Protein 3HZ7 (pdb70)

Nearest PDB structures (foldseek):
  3hz7-assembly1_A  TM=1.015E+00  e=2.691E-14  Desulfitobacterium hafniense
  4fva-assembly1_A  TM=5.414E-01  e=1.093E+00  Caenorhabditis elegans
  4gew-assembly1_A-2  TM=5.583E-01  e=2.228E+00  Caenorhabditis elegans
  4f1i-assembly1_A-2  TM=5.585E-01  e=2.963E+00  Caenorhabditis elegans

Sequence (70 aa):
ITIDALGQVPIPVIRAKKALAELGEAGGVVTVLVDNDISRQNLQKAEGGYQSEYLEKDNGVIEVTIVAGE

B-factor: mean 32.51, std 12.63, range [11.59, 81.72]

Foldseek 3Di:
DEAECEPPDCVQQVVQVVVQVVCPPQKDKYKYKYQDVVNLVVNVVLVVPWDKDWDQDPPRIIIIMTTPHD

CATH classification: 3.30.110.40

Organism: Desulfitobacterium hafniense (strain Y51) (NCBI:txid138119)

Solvent-accessible surface area: 4385 Å² total

Secondary structure (DSSP, 8-state):
-EEE-TT---HHHHHHHHHHHTTGGG--EEEEEESSHHHHHHHH------EEEEEE-GGG-EEEEEES--

Structure (mmCIF, N/CA/C/O backbone):
data_3HZ7
#
_entry.id   3HZ7
#
_cell.length_a   46.046
_cell.length_b   46.046
_cell.length_c   82.811
_cell.angle_alpha   90.000
_cell.angle_beta   90.000
_cell.angle_gamma   90.000
#
_symmetry.space_group_name_H-M   'P 43 21 2'
#
loop_
_entity.id
_entity.type
_entity.pdbx_description
1 polymer 'UPF0033 domain-containing protein'
2 water water
#
loop_
_atom_site.group_PDB
_atom_site.id
_atom_site.type_symbol
_atom_site.label_atom_id
_atom_site.label_alt_id
_atom_site.label_comp_id
_atom_site.label_asym_id
_atom_site.label_entity_id
_atom_site.label_seq_id
_atom_site.pdbx_PDB_ins_code
_atom_site.Cartn_x
_atom_site.Cartn_y
_atom_site.Cartn_z
_atom_site.occupancy
_atom_site.B_iso_or_equiv
_atom_site.auth_seq_id
_atom_site.auth_comp_id
_atom_site.auth_asym_id
_atom_site.auth_atom_id
_atom_site.pdbx_PDB_model_num
ATOM 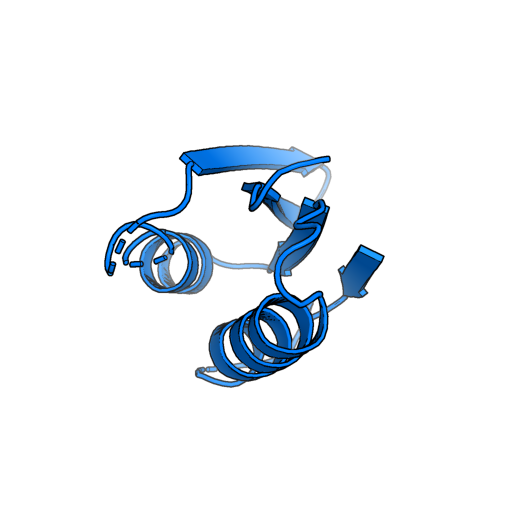9 N N . ILE A 1 2 ? 35.787 17.151 21.165 1.00 21.39 2 ILE A N 1
ATOM 10 C CA . ILE A 1 2 ? 34.976 15.942 21.184 1.00 19.36 2 ILE A CA 1
ATOM 11 C C . ILE A 1 2 ? 33.988 15.960 22.370 1.00 20.30 2 ILE A C 1
ATOM 12 O O . ILE A 1 2 ? 34.359 16.290 23.492 1.00 20.01 2 ILE A O 1
ATOM 17 N N . THR A 1 3 ? 32.728 15.659 22.080 1.00 16.90 3 THR A N 1
ATOM 18 C CA . THR A 1 3 ? 31.654 15.620 23.072 1.00 15.69 3 THR A CA 1
ATOM 19 C C . THR A 1 3 ? 31.111 14.223 23.182 1.00 18.78 3 THR A C 1
ATOM 20 O O . THR A 1 3 ? 30.745 13.601 22.179 1.00 18.52 3 THR A O 1
ATOM 24 N N . ILE A 1 4 ? 31.182 13.701 24.398 1.00 14.05 4 ILE A N 1
ATOM 25 C CA . ILE A 1 4 ? 30.715 12.377 24.684 1.00 15.34 4 ILE A CA 1
ATOM 26 C C . ILE A 1 4 ? 29.369 12.465 25.416 1.00 19.58 4 ILE A C 1
ATOM 27 O O . ILE A 1 4 ? 29.318 13.026 26.492 1.00 22.40 4 ILE A O 1
ATOM 32 N N . ASP A 1 5 ? 28.298 11.935 24.836 1.00 15.41 5 ASP A N 1
ATOM 33 C CA . ASP A 1 5 ? 27.011 11.951 25.568 1.00 21.05 5 ASP A CA 1
ATOM 34 C C . ASP A 1 5 ? 26.978 10.625 26.319 1.00 22.64 5 ASP A C 1
ATOM 35 O O . ASP A 1 5 ? 26.904 9.553 25.716 1.00 21.20 5 ASP A O 1
ATOM 40 N N . ALA A 1 6 ? 27.098 10.707 27.633 1.00 21.44 6 ALA A N 1
ATOM 41 C CA . ALA A 1 6 ? 27.089 9.541 28.491 1.00 20.45 6 ALA A CA 1
ATOM 42 C C . ALA A 1 6 ? 25.883 9.619 29.437 1.00 19.38 6 ALA A C 1
ATOM 43 O O . ALA A 1 6 ? 25.919 9.053 30.547 1.00 26.10 6 ALA A O 1
ATOM 45 N N . LEU A 1 7 ? 24.830 10.305 29.022 1.00 23.70 7 LEU A N 1
ATOM 46 C CA . LEU A 1 7 ? 23.651 10.433 29.888 1.00 25.07 7 LEU A CA 1
ATOM 47 C C . LEU A 1 7 ? 22.994 9.069 29.989 1.00 27.90 7 LEU A C 1
ATOM 48 O O . LEU A 1 7 ? 22.911 8.339 29.002 1.00 30.19 7 LEU A O 1
ATOM 53 N N . GLY A 1 8 ? 22.567 8.694 31.187 1.00 29.71 8 GLY A N 1
ATOM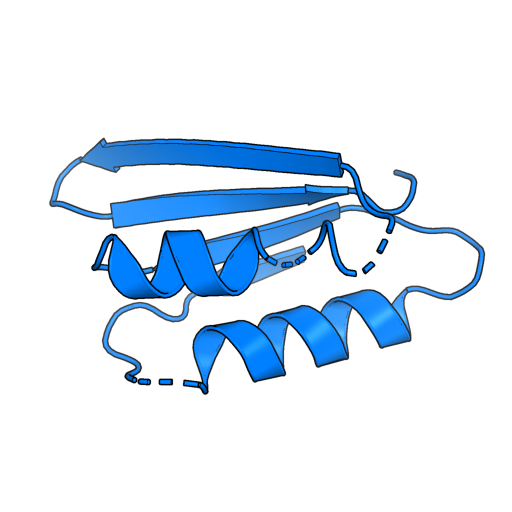 54 C CA . GLY A 1 8 ? 21.939 7.395 31.339 1.00 36.65 8 GLY A CA 1
ATOM 55 C C . GLY A 1 8 ? 22.935 6.278 31.603 1.00 40.09 8 GLY A C 1
ATOM 56 O O . GLY A 1 8 ? 22.521 5.187 31.978 1.00 34.13 8 GLY A O 1
ATOM 57 N N . GLN A 1 9 ? 24.236 6.538 31.416 1.00 34.07 9 GLN A N 1
ATOM 58 C CA . GLN A 1 9 ? 25.251 5.512 31.637 1.00 30.64 9 GLN A CA 1
ATOM 59 C C . GLN A 1 9 ? 25.743 5.535 33.067 1.00 27.39 9 GLN A C 1
ATOM 60 O O . GLN A 1 9 ? 25.923 6.605 33.657 1.00 31.10 9 GLN A O 1
ATOM 66 N N . VAL A 1 10 ? 25.945 4.358 33.648 1.00 22.51 10 VAL A N 1
ATOM 67 C CA . VAL A 1 10 ? 26.375 4.305 35.016 1.00 24.82 10 VAL A CA 1
ATOM 68 C C . VAL A 1 10 ? 27.860 4.146 35.064 1.00 17.93 10 VAL A C 1
ATOM 69 O O . VAL A 1 10 ? 28.451 3.503 34.206 1.00 27.99 10 VAL A O 1
ATOM 80 N N . PRO A 1 12 ? 31.648 2.984 36.032 1.00 26.44 12 PRO A N 1
ATOM 81 C CA . PRO A 1 12 ? 32.620 3.971 35.539 1.00 23.85 12 PRO A CA 1
ATOM 82 C C . PRO A 1 12 ? 32.645 4.192 33.997 1.00 17.95 12 PRO A C 1
ATOM 83 O O . PRO A 1 12 ? 33.628 4.617 33.461 1.00 23.55 12 PRO A O 1
ATOM 87 N N . ILE A 1 13 ? 31.546 3.922 33.319 1.00 21.35 13 ILE A N 1
ATOM 88 C CA . ILE A 1 13 ? 31.460 4.104 31.875 1.00 27.78 13 ILE A CA 1
ATOM 89 C C . ILE A 1 13 ? 31.814 5.511 31.389 1.00 25.03 13 ILE A C 1
ATOM 90 O O . ILE A 1 13 ? 32.695 5.647 30.510 1.00 19.76 13 ILE A O 1
ATOM 95 N N . PRO A 1 14 ? 31.180 6.569 31.972 1.00 20.90 14 PRO A N 1
ATOM 96 C CA . PRO A 1 14 ? 31.527 7.919 31.485 1.00 20.86 14 PRO A CA 1
ATOM 97 C C . PRO A 1 14 ? 32.997 8.197 31.583 1.00 19.34 14 PRO A C 1
ATOM 98 O O . PRO A 1 14 ? 33.569 8.709 30.615 1.00 20.38 14 PRO A O 1
ATOM 102 N N . VAL A 1 15 ? 33.609 7.827 32.714 1.00 12.14 15 VAL A N 1
ATOM 103 C CA . VAL A 1 15 ? 35.015 8.069 32.941 1.00 17.60 15 VAL A CA 1
ATOM 104 C C . VAL A 1 15 ? 35.914 7.299 31.980 1.00 18.28 15 VAL A C 1
ATOM 105 O O . VAL A 1 15 ? 36.947 7.800 31.575 1.00 18.64 15 VAL A O 1
ATOM 109 N N . ILE A 1 16 ? 35.534 6.059 31.672 1.00 18.26 16 ILE A N 1
ATOM 110 C CA . ILE A 1 16 ? 36.298 5.230 30.757 1.00 16.33 16 ILE A CA 1
ATOM 111 C C . ILE A 1 16 ? 36.220 5.823 29.319 1.00 12.46 16 ILE A C 1
ATOM 112 O O . ILE A 1 16 ? 37.239 5.966 28.619 1.00 16.06 16 ILE A O 1
ATOM 117 N N . ARG A 1 17 ? 35.020 6.210 28.901 1.00 16.02 17 ARG A N 1
ATOM 118 C CA . ARG A 1 17 ? 34.864 6.783 27.585 1.00 16.30 17 ARG A CA 1
ATOM 119 C C . ARG A 1 17 ? 35.697 8.074 27.501 1.00 20.98 17 ARG A C 1
ATOM 120 O O . ARG A 1 17 ? 36.391 8.336 26.519 1.00 16.67 17 ARG A O 1
ATOM 128 N N . ALA A 1 18 ? 35.674 8.873 28.566 1.00 20.26 18 ALA A N 1
ATOM 129 C CA . ALA A 1 18 ? 36.438 10.104 28.588 1.00 22.55 18 ALA A CA 1
ATOM 130 C C . ALA A 1 18 ? 37.909 9.839 28.558 1.00 19.74 18 ALA A C 1
ATOM 131 O O . ALA A 1 18 ? 38.639 10.513 27.829 1.00 21.65 18 ALA A O 1
ATOM 133 N N . LYS A 1 19 ? 38.372 8.868 29.338 1.00 17.43 19 LYS A N 1
ATOM 134 C CA . LYS A 1 19 ? 39.796 8.616 29.364 1.00 24.27 19 LYS A CA 1
ATOM 135 C C . LYS A 1 19 ? 40.305 8.094 27.999 1.00 22.45 19 LYS A C 1
ATOM 136 O O . LYS A 1 19 ? 41.391 8.472 27.536 1.00 28.04 19 LYS A O 1
ATOM 142 N N . LYS A 1 20 ? 39.524 7.239 27.366 1.00 25.52 20 LYS A N 1
ATOM 143 C CA . LYS A 1 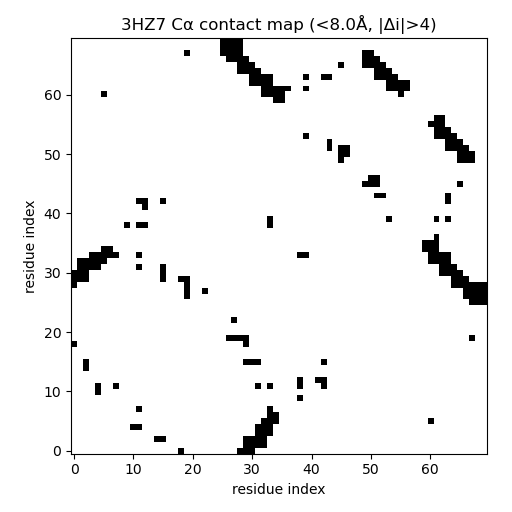20 ? 39.871 6.691 26.047 1.00 27.77 20 LYS A CA 1
ATOM 144 C C . LYS A 1 20 ? 39.958 7.861 25.065 1.00 23.75 20 LYS A C 1
ATOM 145 O O . LYS A 1 20 ? 40.868 7.947 24.249 1.00 22.78 20 LYS A O 1
ATOM 151 N N . ALA A 1 21 ? 38.995 8.759 25.121 1.00 21.59 21 ALA A N 1
ATOM 152 C CA . ALA A 1 21 ? 39.060 9.895 24.195 1.00 21.94 21 ALA A CA 1
ATOM 153 C C . ALA A 1 21 ? 40.278 10.782 24.438 1.00 24.40 21 ALA A C 1
ATOM 154 O O . ALA A 1 21 ? 40.885 11.315 23.449 1.00 23.93 21 ALA A O 1
ATOM 156 N N . LEU A 1 22 ? 40.647 10.981 25.715 1.00 26.75 22 LEU A N 1
ATOM 157 C CA . LEU A 1 22 ? 41.811 11.824 26.021 1.00 26.84 22 LEU A CA 1
ATOM 158 C C . LEU A 1 22 ? 43.133 11.160 25.619 1.00 28.18 22 LEU A C 1
ATOM 159 O O . LEU A 1 22 ? 44.003 11.795 25.055 1.00 22.83 22 LEU A O 1
ATOM 164 N N . ALA A 1 23 ? 43.270 9.880 25.908 1.00 28.28 23 ALA A N 1
ATOM 165 C CA . ALA A 1 23 ? 44.481 9.143 25.574 1.00 36.12 23 ALA A CA 1
ATOM 166 C C . ALA A 1 23 ? 44.673 9.059 24.051 1.00 41.51 23 ALA A C 1
ATOM 167 O O . ALA A 1 23 ? 45.789 8.795 23.557 1.00 36.06 23 ALA A O 1
ATOM 169 N N . GLU A 1 24 ? 43.586 9.276 23.305 1.00 41.61 24 GLU A N 1
ATOM 170 C CA . GLU A 1 24 ? 43.655 9.197 21.854 1.00 35.84 24 GLU A CA 1
ATOM 171 C C . GLU A 1 24 ? 44.056 10.465 21.130 1.00 31.14 24 GLU A C 1
ATOM 172 O O . GLU A 1 24 ? 44.388 10.411 19.950 1.00 29.64 24 GLU A O 1
ATOM 178 N N . LEU A 1 25 ? 44.039 11.580 21.868 1.00 25.28 25 LEU A N 1
ATOM 179 C CA . LEU A 1 25 ? 44.393 12.923 21.410 1.00 33.79 25 LEU A CA 1
ATOM 180 C C . LEU A 1 25 ? 45.889 13.157 21.177 1.00 34.99 25 LEU A C 1
ATOM 181 O O . LEU A 1 25 ? 46.296 14.240 20.721 1.00 39.43 25 LEU A O 1
ATOM 186 N N . GLY A 1 26 ? 46.708 12.196 21.538 1.00 28.73 26 GLY A N 1
ATOM 187 C CA . GLY A 1 26 ? 48.119 12.396 21.344 1.00 39.98 26 GLY A CA 1
ATOM 188 C C . GLY A 1 26 ? 48.702 13.614 22.060 1.00 50.87 26 GLY A C 1
ATOM 189 O O . GLY A 1 26 ? 48.057 14.270 22.921 1.00 52.20 26 GLY A O 1
ATOM 190 N N . GLU A 1 27 ? 49.948 13.900 21.694 1.00 40.80 27 GLU A N 1
ATOM 191 C CA . GLU A 1 27 ? 50.726 14.987 22.246 1.00 41.05 27 GLU A CA 1
ATOM 192 C C . GLU A 1 27 ? 50.089 16.323 21.927 1.00 40.57 27 GLU A C 1
ATOM 193 O O . GLU A 1 27 ? 50.339 17.314 22.597 1.00 41.38 27 GLU A O 1
ATOM 199 N N . ALA A 1 28 ? 49.259 16.363 20.900 1.00 45.78 28 ALA A N 1
ATOM 200 C CA . ALA A 1 28 ? 48.623 17.627 20.506 1.00 45.55 28 ALA A CA 1
ATOM 201 C C . ALA A 1 28 ? 47.518 18.081 21.497 1.00 42.81 28 ALA A C 1
ATOM 202 O O . ALA A 1 28 ? 47.120 19.243 21.550 1.00 40.95 28 ALA A O 1
ATOM 204 N N . GLY A 1 29 ? 47.029 17.186 22.323 1.00 34.95 29 GLY A N 1
ATOM 205 C CA . GLY A 1 29 ? 45.996 17.671 23.218 1.00 34.94 29 GLY A CA 1
ATOM 206 C C . GLY A 1 29 ? 44.727 18.078 22.492 1.00 26.85 29 GLY A C 1
ATOM 207 O O . GLY A 1 29 ? 44.584 17.952 21.269 1.00 26.86 29 GLY A O 1
ATOM 208 N N . GLY A 1 30 ? 43.810 18.617 23.257 1.00 24.25 30 GLY A N 1
ATOM 209 C CA . GLY A 1 30 ? 42.523 18.979 22.724 1.00 21.85 30 GLY A CA 1
ATOM 210 C C . GLY A 1 30 ? 41.539 19.068 23.870 1.00 20.53 30 GLY A C 1
ATOM 211 O O . GLY A 1 30 ? 41.945 19.177 25.056 1.00 24.71 30 GLY A O 1
ATOM 212 N N . VAL A 1 31 ? 40.260 18.964 23.533 1.00 22.94 31 VAL A N 1
ATOM 213 C CA . VAL A 1 31 ? 39.209 19.129 24.530 1.00 22.89 31 VAL A CA 1
ATOM 214 C C . VAL A 1 31 ? 38.214 18.003 24.494 1.00 21.19 31 VAL A C 1
ATOM 215 O O . VAL A 1 31 ? 37.755 17.656 23.410 1.00 17.92 31 VAL A O 1
ATOM 219 N N . VAL A 1 32 ? 37.876 17.426 25.667 1.00 19.66 32 VAL A N 1
ATOM 220 C CA . VAL A 1 32 ? 36.874 16.369 25.681 1.00 17.97 32 VAL A CA 1
ATOM 221 C C . VAL A 1 32 ? 35.795 16.825 26.638 1.00 14.52 32 VAL A C 1
ATOM 222 O O . VAL A 1 32 ? 36.054 17.066 27.836 1.00 21.73 32 VAL A O 1
ATOM 226 N N . THR A 1 33 ? 34.586 16.990 26.148 1.00 18.25 33 THR A N 1
ATOM 227 C CA . THR A 1 33 ? 33.487 17.369 27.059 1.00 19.15 33 THR A CA 1
ATOM 228 C C . THR A 1 33 ? 32.645 16.110 27.199 1.00 22.16 33 THR A C 1
ATOM 229 O O . THR A 1 33 ? 32.504 15.335 26.222 1.00 20.26 33 THR A O 1
ATOM 233 N N . VAL A 1 34 ? 32.103 15.916 28.403 1.00 19.62 34 VAL A N 1
ATOM 234 C CA . VAL A 1 34 ? 31.288 14.744 28.690 1.00 16.91 34 VAL A CA 1
ATOM 235 C C . VAL A 1 34 ? 29.972 15.143 29.331 1.00 17.14 34 VAL A C 1
ATOM 236 O O . VAL A 1 34 ? 29.966 15.899 30.306 1.00 19.41 34 VAL A O 1
ATOM 240 N N . LEU A 1 35 ? 28.874 14.646 28.803 1.00 15.21 35 LEU A N 1
ATOM 241 C CA . LEU A 1 35 ? 27.574 14.907 29.422 1.00 18.87 35 LEU A CA 1
ATOM 242 C C . LEU A 1 35 ? 27.205 13.758 30.415 1.00 21.35 35 LEU A C 1
ATOM 243 O O . LEU A 1 35 ? 27.145 12.548 30.016 1.00 16.73 35 LEU A O 1
ATOM 248 N N . VAL A 1 36 ? 27.036 14.103 31.694 1.00 16.99 36 VAL A N 1
ATOM 249 C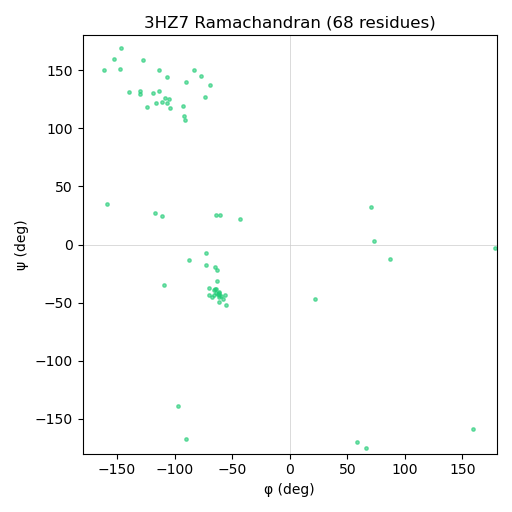 CA . VAL A 1 36 ? 26.612 13.111 32.719 1.00 19.58 36 VAL A CA 1
ATOM 250 C C . VAL A 1 36 ? 25.382 13.601 33.500 1.00 27.62 36 VAL A C 1
ATOM 251 O O . VA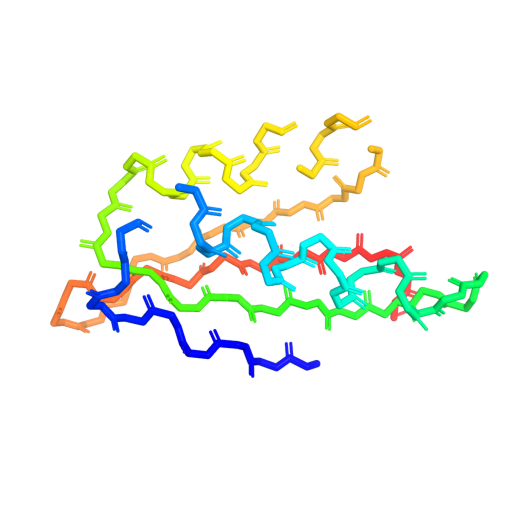L A 1 36 ? 25.017 14.785 33.475 1.00 20.36 36 VAL A O 1
ATOM 255 N N . ASP A 1 37 ? 24.667 12.654 34.108 1.00 36.45 37 ASP A N 1
ATOM 256 C CA . ASP A 1 37 ? 23.454 13.004 34.829 1.00 31.92 37 ASP A CA 1
ATOM 257 C C . ASP A 1 37 ? 23.540 12.853 36.344 1.00 33.15 37 ASP A C 1
ATOM 258 O O . ASP A 1 37 ? 22.515 12.665 36.982 1.00 38.50 37 ASP A O 1
ATOM 263 N N . ASN A 1 38 ? 24.729 12.910 36.932 1.00 26.36 38 ASN A N 1
ATOM 264 C CA . ASN A 1 38 ? 24.789 12.811 38.394 1.00 34.25 38 ASN A CA 1
ATOM 265 C C . ASN A 1 38 ? 26.133 13.361 38.817 1.00 33.30 38 ASN A C 1
ATOM 266 O O . ASN A 1 38 ? 27.104 13.268 38.069 1.00 31.09 38 ASN A O 1
ATOM 271 N N . ASP A 1 39 ? 26.176 13.933 40.020 1.00 36.54 39 ASP A N 1
ATOM 272 C CA . ASP A 1 39 ? 27.367 14.567 40.585 1.00 33.90 39 ASP A CA 1
ATOM 273 C C . ASP A 1 39 ? 28.523 13.656 40.824 1.00 32.67 39 ASP A C 1
ATOM 274 O O . ASP A 1 39 ? 29.687 14.067 40.808 1.00 29.31 39 ASP A O 1
ATOM 279 N N . ILE A 1 40 ? 28.182 12.411 41.125 1.00 34.56 40 ILE A N 1
ATOM 280 C CA . ILE A 1 40 ? 29.170 11.401 41.387 1.00 32.62 40 ILE A CA 1
ATOM 281 C C . ILE A 1 40 ? 30.032 11.194 40.142 1.00 24.82 40 ILE A C 1
ATOM 282 O O . ILE A 1 40 ? 31.249 11.094 40.223 1.00 23.95 40 ILE A O 1
ATOM 287 N N . SER A 1 41 ? 29.396 11.140 38.991 1.00 29.85 41 SER A N 1
ATOM 288 C CA . SER A 1 41 ? 30.148 10.948 37.749 1.00 30.75 41 SER A CA 1
ATOM 289 C C . SER A 1 41 ? 31.069 12.137 37.505 1.00 25.09 41 SER A C 1
ATOM 290 O O . SER A 1 41 ? 32.255 11.966 37.121 1.00 25.00 41 SER A O 1
ATOM 293 N N . ARG A 1 42 ? 30.534 13.341 37.763 1.00 27.60 42 ARG A N 1
ATOM 294 C CA . ARG A 1 42 ? 31.298 14.575 37.563 1.00 22.37 42 ARG A CA 1
ATOM 295 C C . ARG A 1 42 ? 32.558 14.504 38.423 1.00 26.12 42 ARG A C 1
ATOM 296 O O . ARG A 1 42 ? 33.700 14.752 37.961 1.00 20.22 42 ARG A O 1
ATOM 304 N N . GLN A 1 43 ? 32.371 14.112 39.684 1.00 27.33 43 GLN A N 1
ATOM 305 C CA . GLN A 1 43 ? 33.507 13.980 40.584 1.00 30.44 43 GLN A CA 1
ATOM 306 C C . GLN A 1 43 ? 34.517 12.983 40.069 1.00 23.97 43 GLN A C 1
ATOM 307 O O . GLN A 1 43 ? 35.739 13.199 40.126 1.00 29.36 43 GLN A O 1
ATOM 313 N N . ASN A 1 44 ? 34.017 11.851 39.604 1.00 27.33 44 ASN A N 1
ATOM 314 C CA . ASN A 1 44 ? 34.920 10.830 39.089 1.00 30.26 44 ASN A CA 1
ATOM 315 C C . ASN A 1 44 ? 35.688 11.359 37.875 1.00 19.52 44 ASN A C 1
ATOM 316 O O . ASN A 1 44 ? 36.896 11.155 37.749 1.00 22.12 44 ASN A O 1
ATOM 321 N N . LEU A 1 45 ? 34.972 12.056 37.006 1.00 21.94 45 LEU A N 1
ATOM 322 C CA . LEU A 1 45 ? 35.616 12.659 35.827 1.00 24.54 45 LEU A CA 1
ATOM 323 C C . LEU A 1 45 ? 36.687 13.670 36.230 1.00 24.87 45 LEU A C 1
ATOM 324 O O . LEU A 1 45 ? 37.755 13.674 35.618 1.0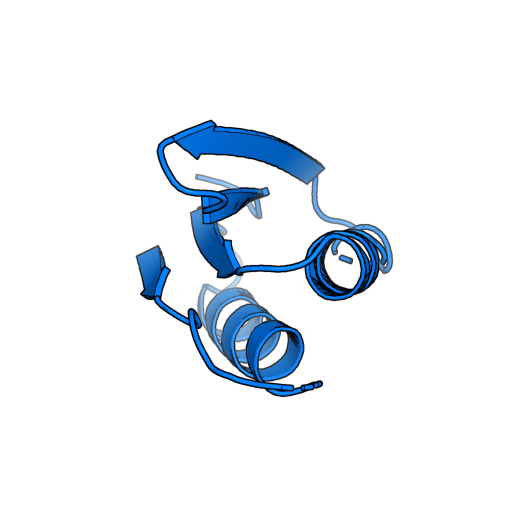0 21.69 45 LEU A O 1
ATOM 329 N N . GLN A 1 46 ? 36.437 14.517 37.254 1.00 29.41 46 GLN A N 1
ATOM 330 C CA . GLN A 1 46 ? 37.468 15.489 37.666 1.00 24.55 46 GLN A CA 1
ATOM 331 C C . GLN A 1 46 ? 38.682 14.853 38.345 1.00 21.50 46 GLN A C 1
ATOM 332 O O . GLN A 1 46 ? 39.839 15.266 38.135 1.00 24.58 46 GLN A O 1
ATOM 338 N N . LYS A 1 47 ? 38.439 13.828 39.143 1.00 28.12 47 LYS A N 1
ATOM 339 C CA . LYS A 1 47 ? 39.566 13.125 39.817 1.00 30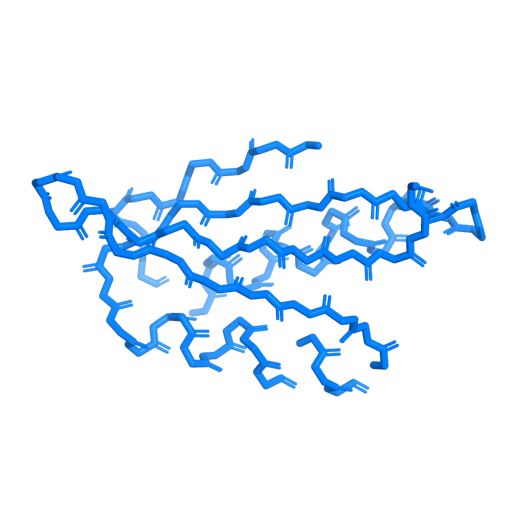.82 47 LYS A CA 1
ATOM 340 C C . LYS A 1 47 ? 40.463 12.468 38.758 1.00 28.94 47 LYS A C 1
ATOM 341 O O . LYS A 1 47 ? 41.708 12.474 38.867 1.00 26.65 47 LYS A O 1
ATOM 355 N N . ALA A 1 49 ? 40.713 13.523 35.677 1.00 27.95 49 ALA A N 1
ATOM 356 C CA . ALA A 1 49 ? 41.409 14.603 34.953 1.00 30.36 49 ALA A CA 1
ATOM 357 C C . ALA A 1 49 ? 42.625 15.103 35.781 1.00 30.79 49 ALA A C 1
ATOM 358 O O . ALA A 1 49 ? 43.728 15.299 35.248 1.00 27.82 49 ALA A O 1
ATOM 360 N N . GLU A 1 50 ? 42.413 15.346 37.075 1.00 34.13 50 GLU A N 1
ATOM 361 C CA . GLU A 1 50 ? 43.528 15.820 37.894 1.00 38.19 50 GLU A CA 1
ATOM 362 C C . GLU A 1 50 ? 44.572 14.717 37.858 1.00 38.64 50 GLU A C 1
ATOM 363 O O . GLU A 1 50 ? 45.745 14.987 37.587 1.00 42.30 50 GLU A O 1
ATOM 369 N N . GLY A 1 51 ? 44.145 13.474 38.115 1.00 41.84 51 GLY A N 1
ATOM 370 C CA . GLY A 1 51 ? 45.068 12.354 38.036 1.00 34.90 51 GLY A CA 1
ATOM 371 C C . GLY A 1 51 ? 45.954 12.458 36.798 1.00 34.75 51 GLY A C 1
ATOM 372 O O . GLY A 1 51 ? 47.179 12.373 36.913 1.00 42.90 51 GLY A O 1
ATOM 381 N N . GLY A 1 53 ? 46.642 15.113 35.105 1.00 39.42 53 GLY A N 1
ATOM 382 C CA . GLY A 1 53 ? 47.309 16.389 34.934 1.00 44.01 53 GLY A CA 1
ATOM 383 C C . GLY A 1 53 ? 46.632 17.272 33.886 1.00 43.55 53 GLY A C 1
ATOM 384 O O . GLY A 1 53 ? 47.286 18.038 33.175 1.00 34.24 53 GLY A O 1
ATOM 385 N N . TYR A 1 54 ? 45.309 17.176 33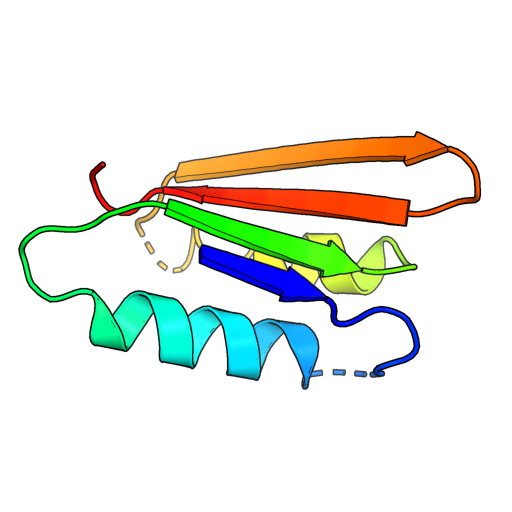.818 1.00 37.67 54 TYR A N 1
ATOM 386 C CA . TYR A 1 54 ? 44.568 17.957 32.861 1.00 41.61 54 TYR A CA 1
ATOM 387 C C . TYR A 1 54 ? 43.718 18.938 33.616 1.00 39.45 54 TYR A C 1
ATOM 388 O O . TYR A 1 54 ? 43.312 18.657 34.743 1.00 37.49 54 TYR A O 1
ATOM 397 N N . GLN A 1 55 ? 43.457 20.081 32.991 1.00 34.65 55 GLN A N 1
ATOM 398 C CA . GLN A 1 55 ? 42.569 21.073 33.572 1.00 36.98 55 GLN A CA 1
ATOM 399 C C . GLN A 1 55 ? 41.127 20.626 33.206 1.00 31.54 55 GLN A C 1
ATOM 400 O O . GLN A 1 55 ? 40.893 19.995 32.169 1.00 27.32 55 GLN A O 1
ATOM 406 N N . SER A 1 56 ? 40.167 20.960 34.062 1.00 29.33 56 SER A N 1
ATOM 407 C CA . SER A 1 56 ? 38.761 20.634 33.815 1.00 28.64 56 SER A CA 1
ATOM 408 C C . SER A 1 56 ? 37.811 21.616 34.506 1.00 26.00 56 SER A C 1
ATOM 409 O O . SER A 1 56 ? 38.190 22.307 35.439 1.00 23.14 56 SER A O 1
ATOM 412 N N . GLU A 1 57 ? 36.566 21.683 34.045 1.00 18.03 57 GLU A N 1
ATOM 413 C CA . GLU A 1 57 ? 35.575 22.524 34.673 1.00 21.08 57 GLU A CA 1
ATOM 414 C C . GLU A 1 57 ? 34.319 21.753 34.469 1.00 28.50 57 GLU A C 1
ATOM 415 O O . GLU A 1 57 ? 34.292 20.795 33.639 1.00 26.21 57 GLU A O 1
ATOM 421 N N . TYR A 1 58 ? 33.253 22.184 35.155 1.00 26.19 58 TYR A N 1
ATOM 422 C CA . TYR A 1 58 ? 31.939 21.549 34.949 1.00 26.82 58 TYR A CA 1
ATOM 423 C C . TYR A 1 58 ? 30.866 22.589 35.132 1.00 21.25 58 TYR A C 1
ATOM 424 O O . TYR A 1 58 ? 31.023 23.541 35.927 1.00 33.22 58 TYR A O 1
ATOM 433 N N . LEU A 1 59 ? 29.764 22.381 34.444 1.00 26.32 59 LEU A N 1
ATOM 434 C CA . LEU A 1 59 ? 28.644 23.288 34.483 1.00 35.78 59 LEU A CA 1
ATOM 435 C C . LEU A 1 59 ? 27.363 22.464 34.520 1.00 39.32 59 LEU A C 1
ATOM 436 O O . LEU A 1 59 ? 27.185 21.511 33.738 1.00 28.94 59 LEU A O 1
ATOM 441 N N . GLU A 1 60 ? 26.480 22.827 35.455 1.00 35.65 60 GLU A N 1
ATOM 442 C CA . GLU A 1 60 ? 25.201 22.139 35.643 1.00 41.93 60 GLU A CA 1
ATOM 443 C C . GLU A 1 60 ? 24.163 22.826 34.790 1.00 45.95 60 GLU A C 1
ATOM 444 O O . GLU A 1 60 ? 23.731 23.919 35.122 1.00 49.80 60 GLU A O 1
ATOM 450 N N . LYS A 1 61 ? 23.763 22.171 33.699 1.00 44.73 61 LYS A N 1
ATOM 451 C CA . LYS A 1 61 ? 22.807 22.725 32.752 1.00 50.70 61 LYS A CA 1
ATOM 452 C C . LYS A 1 61 ? 21.351 22.391 33.071 1.00 56.87 61 LYS A C 1
ATOM 453 O O . LYS A 1 61 ? 21.019 21.906 34.168 1.00 58.18 61 LYS A O 1
ATOM 459 N N . ASP A 1 62 ? 20.484 22.660 32.098 1.00 59.85 62 ASP A N 1
ATOM 460 C CA . ASP A 1 62 ? 19.062 22.399 32.259 1.00 61.98 62 ASP A CA 1
ATOM 461 C C . ASP A 1 62 ? 18.691 20.929 32.118 1.00 62.56 62 ASP A C 1
ATOM 462 O O . ASP A 1 62 ? 19.290 20.169 31.334 1.00 60.39 62 ASP A O 1
ATOM 467 N N . ASN A 1 63 ? 17.701 20.548 32.918 1.00 62.29 63 ASN A N 1
ATOM 468 C CA . ASN A 1 63 ? 17.163 19.196 32.955 1.00 57.49 63 ASN A CA 1
ATOM 469 C C . ASN A 1 63 ? 18.145 18.228 33.583 1.00 46.96 63 ASN A C 1
ATOM 470 O O . ASN A 1 63 ? 18.182 17.067 33.220 1.00 49.80 63 ASN A O 1
ATOM 475 N N . GLY A 1 64 ? 18.928 18.725 34.540 1.00 46.70 64 GLY A N 1
ATOM 476 C CA . GLY A 1 64 ? 19.908 17.899 35.232 1.00 40.94 64 GLY A CA 1
ATOM 477 C C . GLY A 1 64 ? 21.192 17.474 34.501 1.00 40.18 64 GLY A C 1
ATOM 478 O O . GLY A 1 64 ? 21.985 16.704 35.067 1.00 41.30 64 GLY A O 1
ATOM 479 N N . VAL A 1 65 ? 21.409 17.926 33.267 1.00 33.99 65 VAL A N 1
ATOM 480 C CA . VAL A 1 65 ? 22.627 17.541 32.555 1.00 29.09 65 VAL A CA 1
ATOM 481 C C . VAL A 1 65 ? 23.854 18.257 33.105 1.00 29.38 65 VAL A C 1
ATOM 482 O O . VAL A 1 65 ? 23.868 19.506 33.241 1.00 37.23 65 VAL A O 1
ATOM 486 N N . ILE A 1 66 ? 24.863 17.483 33.452 1.00 21.57 66 ILE A N 1
ATOM 487 C CA . ILE A 1 66 ? 26.107 18.063 33.882 1.00 20.20 66 ILE A CA 1
ATOM 488 C C . ILE A 1 66 ? 27.150 17.934 32.738 1.00 23.09 66 ILE A C 1
ATOM 489 O O . ILE A 1 66 ? 27.399 16.828 32.184 1.00 21.52 66 ILE A O 1
ATOM 494 N N . GLU A 1 67 ? 27.742 19.064 32.343 1.00 25.20 67 GLU A N 1
ATOM 495 C CA . GLU A 1 67 ? 28.760 18.998 31.310 1.00 19.06 67 GLU A CA 1
ATOM 496 C C . GLU A 1 67 ? 30.105 19.204 31.950 1.00 20.54 67 GLU A C 1
ATOM 497 O O . GLU A 1 67 ? 30.320 20.197 32.625 1.00 18.91 67 GLU A O 1
ATOM 503 N N . VAL A 1 68 ? 31.003 18.225 31.787 1.00 17.04 68 VAL A N 1
ATOM 504 C CA . VAL A 1 68 ? 32.347 18.304 32.343 1.00 17.70 68 VAL A CA 1
ATOM 505 C C . VAL A 1 68 ? 33.279 18.461 31.133 1.00 21.60 68 VAL A C 1
ATOM 506 O O . VAL A 1 68 ? 33.311 17.619 30.219 1.00 22.70 68 VAL A O 1
ATOM 510 N N . THR A 1 69 ? 34.052 19.521 31.132 1.00 18.71 69 THR A N 1
ATOM 511 C CA . THR A 1 69 ? 34.966 19.779 30.024 1.00 25.22 69 THR A CA 1
ATOM 512 C C . THR A 1 69 ? 36.409 19.537 30.461 1.00 30.74 69 THR A C 1
ATOM 513 O O . THR A 1 69 ? 36.865 20.083 31.492 1.00 27.05 69 THR A O 1
ATOM 517 N N . ILE A 1 70 ? 37.124 18.688 29.713 1.00 23.64 70 ILE A N 1
ATOM 518 C CA . ILE A 1 70 ? 38.493 18.379 30.075 1.00 21.85 70 ILE A CA 1
ATOM 519 C C . ILE A 1 70 ? 39.404 18.808 28.967 1.00 23.38 70 ILE A C 1
ATOM 520 O O . ILE A 1 70 ? 39.200 18.445 27.796 1.00 17.79 70 ILE A O 1
ATOM 525 N N . VAL A 1 71 ? 40.448 19.545 29.349 1.00 21.88 71 VAL A N 1
ATOM 526 C CA . VAL A 1 71 ? 41.396 20.074 28.390 1.00 24.44 71 VAL A CA 1
ATOM 527 C C . VAL A 1 71 ? 42.781 19.456 28.531 1.00 31.64 71 VAL A C 1
ATOM 528 O O . VAL A 1 71 ? 43.329 19.394 29.634 1.00 31.97 71 VAL A O 1
ATOM 532 N N . ALA A 1 72 ? 43.331 19.041 27.387 1.00 32.04 72 ALA A N 1
ATOM 533 C CA . ALA A 1 72 ? 44.650 18.439 27.277 1.00 32.04 72 ALA A CA 1
ATOM 534 C C . ALA A 1 72 ? 45.533 19.457 26.581 1.00 31.44 72 ALA A C 1
ATOM 535 O O . ALA A 1 72 ? 46.742 19.573 26.894 1.00 52.59 72 ALA A O 1
ATOM 537 N N . GLY A 1 73 ? 44.965 20.216 25.658 1.00 28.93 73 GLY A N 1
ATOM 538 C CA . GLY A 1 73 ? 45.755 21.245 25.023 1.00 44.11 73 GLY A CA 1
ATOM 539 C C . GLY A 1 73 ? 45.155 22.116 23.924 1.00 44.23 73 GLY A C 1
ATOM 540 O O . GLY A 1 73 ? 45.832 23.043 23.457 1.00 48.48 73 GLY A O 1
ATOM 541 N N . GLU A 1 74 ? 43.910 21.868 23.518 1.00 43.96 74 GLU A N 1
ATOM 542 C CA . GLU A 1 74 ? 43.330 22.612 22.402 1.00 43.25 74 GLU A CA 1
ATOM 543 C C . GLU A 1 74 ? 43.503 24.116 22.605 1.00 51.23 74 GLU A C 1
ATOM 544 O O . GLU A 1 74 ? 44.633 24.633 22.587 1.00 43.32 74 GLU A O 1
#

Radius of gyration: 11.07 Å; Cα contacts (8 Å, |Δi|>4): 131; chains: 1; bounding box: 34×19×21 Å

InterPro domains:
  IPR001455 TusA-like domain [PF01206] (2-70)
  IPR019870 Selenium metabolism protein YedF [TIGR03527] (4-197)
  IPR027396 DsrEFH-like [SSF75169] (99-196)
  IPR036868 TusA-like domain superfamily [G3DSA:3.30.110.40] (1-85)
  IPR036868 TusA-like domain superfamily [SSF64307] (1-70)